Protein AF-A0A4R4LSY8-F1 (afdb_monomer)

pLDDT: mean 91.25, std 11.0, range [40.22, 98.44]

Radius of gyration: 16.67 Å; Cα contacts (8 Å, |Δi|>4): 198; chains: 1; bounding box: 48×33×44 Å

Mean predicted aligned error: 4.94 Å

Foldseek 3Di:
DVVCLVLLCLVPDADPVLQQLLQCQACPDHHDDDDPQFFNLLSVLNNVPRNDDPRSNSLLVSLLVVLVVLLCLLLVLCVLVDPPVVSVVVSVVQCNDNVNSNVSRTSALVRLLVSLLSNLVSLVNSDDDCSVVVNVVSLVSSCNGHVVSSCVSCVVVVVD

Structure (mmCIF, N/CA/C/O backbone):
data_AF-A0A4R4LSY8-F1
#
_entry.id   AF-A0A4R4LSY8-F1
#
loop_
_atom_site.group_PDB
_atom_site.id
_atom_site.type_symbol
_atom_site.label_atom_id
_atom_site.label_alt_id
_atom_site.label_comp_id
_atom_site.label_asym_id
_atom_site.label_entity_id
_atom_site.label_seq_id
_atom_site.pdbx_PDB_ins_code
_atom_site.Cartn_x
_atom_site.Cartn_y
_atom_site.Cartn_z
_atom_site.occupancy
_atom_site.B_iso_or_equiv
_atom_site.auth_seq_id
_atom_site.auth_comp_id
_atom_site.auth_asym_id
_atom_site.auth_atom_id
_atom_site.pdbx_PDB_model_num
ATOM 1 N N . MET A 1 1 ? 27.268 -1.991 0.628 1.00 47.66 1 MET A N 1
ATOM 2 C CA . MET A 1 1 ? 26.044 -2.091 1.458 1.00 47.66 1 MET A CA 1
ATOM 3 C C . MET A 1 1 ? 25.562 -0.742 2.009 1.00 47.66 1 MET A C 1
ATOM 5 O O . MET A 1 1 ? 24.369 -0.503 1.941 1.00 47.66 1 MET A O 1
ATOM 9 N N . GLY A 1 2 ? 26.426 0.178 2.469 1.00 40.22 2 GLY A N 1
ATOM 10 C CA . GLY A 1 2 ? 25.979 1.456 3.073 1.00 40.22 2 GLY A CA 1
ATOM 11 C C . GLY A 1 2 ? 25.211 2.436 2.161 1.00 40.22 2 GLY A C 1
ATOM 12 O O . GLY A 1 2 ? 24.278 3.082 2.619 1.00 40.22 2 GLY A O 1
ATOM 13 N N . LEU A 1 3 ? 25.523 2.506 0.859 1.00 41.72 3 LEU A N 1
ATOM 14 C CA . LEU A 1 3 ? 24.835 3.402 -0.097 1.00 41.72 3 LEU A CA 1
ATOM 15 C C . LEU A 1 3 ? 23.421 2.934 -0.500 1.00 41.72 3 LEU A C 1
ATOM 17 O O . LEU A 1 3 ? 22.588 3.747 -0.898 1.00 41.72 3 LEU A O 1
ATOM 21 N N . GLN A 1 4 ? 23.125 1.638 -0.359 1.00 49.69 4 GLN A N 1
ATOM 22 C CA . GLN A 1 4 ? 21.789 1.089 -0.630 1.00 49.69 4 GLN A CA 1
ATOM 23 C C . GLN A 1 4 ? 20.779 1.480 0.453 1.00 49.69 4 GLN A C 1
ATOM 25 O O . GLN A 1 4 ? 19.602 1.640 0.149 1.00 49.69 4 GLN A O 1
ATOM 30 N N . ALA A 1 5 ? 21.238 1.688 1.691 1.00 50.88 5 ALA A N 1
ATOM 31 C CA . ALA A 1 5 ? 20.387 2.132 2.792 1.00 50.88 5 ALA A CA 1
ATOM 32 C C . ALA A 1 5 ? 19.902 3.581 2.607 1.00 50.88 5 ALA A C 1
ATOM 34 O O . ALA A 1 5 ? 18.804 3.914 3.033 1.00 50.88 5 ALA A O 1
ATOM 35 N N . VAL A 1 6 ? 20.700 4.424 1.940 1.00 52.00 6 VAL A N 1
ATOM 36 C CA . VAL A 1 6 ? 20.374 5.842 1.705 1.00 52.00 6 VAL A CA 1
ATOM 37 C C . VAL A 1 6 ? 19.509 6.027 0.456 1.00 52.00 6 VAL A C 1
ATOM 39 O O . VAL A 1 6 ? 18.631 6.879 0.433 1.00 52.00 6 VAL A O 1
ATOM 42 N N . THR A 1 7 ? 19.734 5.216 -0.582 1.00 54.28 7 THR A N 1
ATOM 43 C CA . THR A 1 7 ? 18.994 5.302 -1.854 1.00 54.28 7 THR A CA 1
ATOM 44 C C . THR A 1 7 ? 17.802 4.354 -1.934 1.00 54.28 7 THR A C 1
ATOM 46 O O . THR A 1 7 ? 17.145 4.321 -2.964 1.00 54.28 7 THR A O 1
ATOM 49 N N . GLY A 1 8 ? 17.545 3.525 -0.917 1.00 57.78 8 GLY A N 1
ATOM 50 C CA . GLY A 1 8 ? 16.457 2.538 -0.933 1.00 57.78 8 GLY A CA 1
ATOM 51 C C . GLY A 1 8 ? 16.577 1.464 -2.024 1.00 57.78 8 GLY A C 1
ATOM 52 O O . GLY A 1 8 ? 15.612 0.762 -2.302 1.00 57.78 8 GLY A O 1
ATOM 53 N N . GLY A 1 9 ? 17.738 1.327 -2.674 1.00 66.44 9 GLY A N 1
ATOM 54 C CA . GLY A 1 9 ? 17.923 0.368 -3.764 1.00 66.44 9 GLY A CA 1
ATOM 55 C C . GLY A 1 9 ? 17.214 0.738 -5.074 1.00 66.44 9 GLY A C 1
ATOM 56 O O . GLY A 1 9 ? 16.961 -0.154 -5.877 1.00 66.44 9 GLY A O 1
ATOM 57 N N . LEU A 1 10 ? 16.931 2.023 -5.328 1.00 76.12 10 LEU A N 1
ATOM 58 C CA . LEU A 1 10 ? 16.274 2.490 -6.564 1.00 76.12 10 LEU A CA 1
ATOM 59 C C . LEU A 1 10 ? 16.999 2.068 -7.862 1.00 76.12 10 LEU A C 1
ATOM 61 O O . LEU A 1 10 ? 16.357 1.905 -8.890 1.00 76.12 10 LEU A O 1
ATOM 65 N N . GLY A 1 11 ? 18.320 1.867 -7.815 1.00 74.75 11 GLY A N 1
ATOM 66 C CA . GLY A 1 11 ? 19.118 1.380 -8.951 1.00 74.75 11 GLY A CA 1
ATOM 67 C C . GLY A 1 11 ? 19.333 -0.139 -8.981 1.00 74.75 11 GLY A C 1
ATOM 68 O O . GLY A 1 11 ? 20.101 -0.629 -9.804 1.00 74.75 11 GLY A O 1
ATOM 69 N N . VAL A 1 12 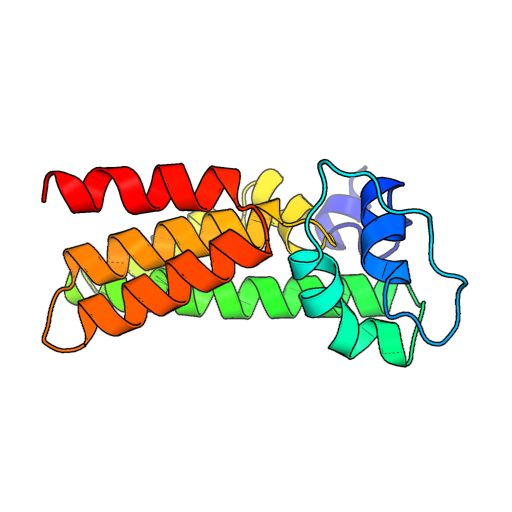? 18.726 -0.891 -8.056 1.00 83.44 12 VAL A N 1
ATOM 70 C CA . VAL A 1 12 ? 18.820 -2.356 -8.041 1.00 83.44 12 VAL A CA 1
ATOM 71 C C . VAL A 1 12 ? 17.864 -2.915 -9.098 1.00 83.44 12 VAL A C 1
ATOM 73 O O . VAL A 1 12 ? 16.681 -2.553 -9.066 1.00 83.44 12 VAL A O 1
ATOM 76 N N . PRO A 1 13 ? 18.342 -3.801 -9.997 1.00 88.31 13 PRO A N 1
ATOM 77 C CA . PRO A 1 13 ? 17.503 -4.443 -11.003 1.00 88.31 13 PRO A CA 1
ATOM 78 C C . PRO A 1 13 ? 16.250 -5.097 -10.411 1.00 88.31 13 PRO A C 1
ATOM 80 O O . PRO A 1 13 ? 16.184 -5.400 -9.218 1.00 88.31 13 PRO A O 1
ATOM 83 N N . LEU A 1 14 ? 15.243 -5.298 -11.257 1.00 90.12 14 LEU A N 1
ATOM 84 C CA . LEU A 1 14 ? 14.059 -6.066 -10.885 1.00 90.12 14 LEU A CA 1
ATOM 85 C C . LEU A 1 14 ? 14.451 -7.530 -10.655 1.00 90.12 14 LEU A C 1
ATOM 87 O O . LEU A 1 14 ? 15.097 -8.135 -11.514 1.00 90.12 14 LEU A O 1
ATOM 91 N N . ASP A 1 15 ? 14.040 -8.097 -9.521 1.00 91.38 15 ASP A N 1
ATOM 92 C CA . ASP A 1 15 ? 14.140 -9.541 -9.311 1.00 91.38 15 ASP A CA 1
ATOM 93 C C . ASP A 1 15 ? 13.180 -10.277 -10.270 1.00 91.38 15 ASP A C 1
ATOM 95 O O . ASP A 1 15 ? 12.288 -9.674 -10.874 1.00 91.38 15 ASP A O 1
ATOM 99 N N . LEU A 1 16 ? 13.332 -11.600 -10.412 1.00 90.69 16 LEU A N 1
ATOM 100 C CA . LEU A 1 16 ? 12.542 -12.398 -11.364 1.00 90.69 16 LEU A CA 1
ATOM 101 C C . LEU A 1 16 ? 11.027 -12.187 -11.199 1.00 90.69 16 LEU A C 1
ATOM 103 O O . LEU A 1 16 ? 10.320 -11.977 -12.182 1.00 90.69 16 LEU A O 1
ATOM 107 N N . ASP A 1 17 ? 10.533 -12.221 -9.961 1.00 92.06 17 ASP A N 1
ATOM 108 C CA . ASP A 1 17 ? 9.108 -12.036 -9.672 1.00 92.06 17 ASP A CA 1
ATOM 109 C C . ASP A 1 17 ? 8.620 -10.639 -10.058 1.00 92.06 17 ASP A C 1
ATOM 111 O O . ASP A 1 17 ? 7.528 -10.481 -10.604 1.00 92.06 17 ASP A O 1
ATOM 115 N N . GLU A 1 18 ? 9.453 -9.630 -9.830 1.00 94.69 18 GLU A N 1
ATOM 116 C CA . GLU A 1 18 ? 9.139 -8.244 -10.154 1.00 94.69 18 GLU A CA 1
ATOM 117 C C . GLU A 1 18 ? 9.083 -8.032 -11.665 1.00 94.69 18 GLU A C 1
ATOM 119 O O . GLU A 1 18 ? 8.165 -7.386 -12.166 1.00 94.69 18 GLU A O 1
ATOM 124 N N . ALA A 1 19 ? 10.023 -8.625 -12.406 1.00 94.31 19 ALA A N 1
ATOM 125 C CA . ALA A 1 19 ? 10.033 -8.592 -13.863 1.00 94.31 19 ALA A CA 1
ATOM 126 C C . ALA A 1 19 ? 8.794 -9.285 -14.457 1.00 94.31 19 ALA A C 1
ATOM 128 O O . ALA A 1 19 ? 8.223 -8.806 -15.443 1.00 94.31 19 ALA A O 1
ATOM 129 N N . VAL A 1 20 ? 8.320 -10.375 -13.835 1.00 94.88 20 VAL A N 1
ATOM 130 C CA . VAL A 1 20 ? 7.060 -11.021 -14.228 1.00 94.88 20 VAL A CA 1
ATOM 131 C C . VAL A 1 20 ? 5.904 -10.036 -14.098 1.00 94.88 20 VAL A C 1
ATOM 133 O O . VAL A 1 20 ? 5.180 -9.860 -15.073 1.00 94.88 20 VAL A O 1
ATOM 136 N N . TYR A 1 21 ? 5.738 -9.362 -12.958 1.00 94.81 21 TYR A N 1
ATOM 137 C CA . TYR A 1 21 ? 4.637 -8.410 -12.771 1.00 94.81 21 TYR A CA 1
ATOM 138 C C . TYR A 1 21 ? 4.766 -7.161 -13.651 1.00 94.81 21 TYR A C 1
ATOM 140 O O . TYR A 1 21 ? 3.804 -6.794 -14.327 1.00 94.81 21 TYR A O 1
ATOM 148 N N . ALA A 1 22 ? 5.953 -6.552 -13.708 1.00 95.50 22 ALA A N 1
ATOM 149 C CA . ALA A 1 22 ? 6.208 -5.328 -14.465 1.00 95.50 22 ALA A CA 1
ATOM 150 C C . ALA A 1 22 ? 6.032 -5.510 -15.984 1.00 95.50 22 ALA A C 1
ATOM 152 O O . ALA A 1 22 ? 5.610 -4.589 -16.676 1.00 95.50 22 ALA A O 1
ATOM 153 N N . SER A 1 23 ? 6.300 -6.707 -16.514 1.00 95.25 23 SER A N 1
ATOM 154 C CA . SER A 1 23 ? 6.145 -6.987 -17.949 1.00 95.25 23 SER A CA 1
ATOM 155 C C . SER A 1 23 ? 4.704 -7.274 -18.384 1.00 95.25 23 SER A C 1
ATOM 157 O O . SER A 1 23 ? 4.438 -7.324 -19.583 1.00 95.25 23 SER A O 1
ATOM 159 N N . GLN A 1 24 ? 3.744 -7.462 -17.464 1.00 94.31 24 GLN A N 1
ATOM 160 C CA . GLN A 1 24 ? 2.384 -7.867 -17.855 1.00 94.31 24 GLN A CA 1
ATOM 161 C C . GLN A 1 24 ? 1.672 -6.824 -18.718 1.00 94.31 24 GLN A C 1
ATOM 163 O O . GLN A 1 24 ? 0.923 -7.203 -19.621 1.00 94.31 24 GLN A O 1
ATOM 168 N N . PHE A 1 25 ? 1.914 -5.542 -18.462 1.00 94.75 25 PHE A N 1
ATOM 169 C CA . PHE A 1 25 ? 1.325 -4.423 -19.199 1.00 94.75 25 PHE A CA 1
ATOM 170 C C . PHE A 1 25 ? 2.395 -3.490 -19.769 1.00 94.75 25 PHE A C 1
ATOM 172 O O . PHE A 1 25 ? 2.102 -2.333 -20.050 1.00 94.75 25 PHE A O 1
ATOM 179 N N . SER A 1 26 ? 3.633 -3.974 -19.917 1.00 92.75 26 SER A N 1
ATOM 180 C CA . SER A 1 26 ? 4.706 -3.130 -20.429 1.00 92.75 26 SER A CA 1
ATOM 181 C C . SER A 1 26 ? 4.500 -2.778 -21.901 1.00 92.75 26 SER A C 1
ATOM 183 O O . SER A 1 26 ? 4.100 -3.632 -22.695 1.00 92.75 26 SER A O 1
ATOM 185 N N . GLY A 1 27 ? 4.794 -1.524 -22.254 1.00 90.00 27 GLY A N 1
ATOM 186 C CA . GLY A 1 27 ? 4.849 -1.065 -23.643 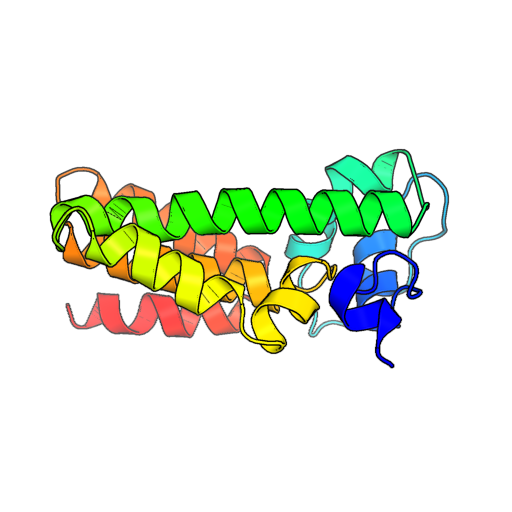1.00 90.00 27 GLY A CA 1
ATOM 187 C C . GLY A 1 27 ? 6.178 -1.367 -24.348 1.00 90.00 27 GLY A C 1
ATOM 188 O O . GLY A 1 27 ? 6.193 -1.479 -25.572 1.00 90.00 27 GLY A O 1
ATOM 189 N N . ASP A 1 28 ? 7.270 -1.543 -23.593 1.00 89.75 28 ASP A N 1
ATOM 190 C CA . ASP A 1 28 ? 8.630 -1.620 -24.154 1.00 89.75 28 ASP A CA 1
ATOM 191 C C . ASP A 1 28 ? 9.244 -3.024 -24.099 1.00 89.75 28 ASP A C 1
ATOM 193 O O . ASP A 1 28 ? 10.182 -3.312 -24.846 1.00 89.75 28 ASP A O 1
ATOM 197 N N . VAL A 1 29 ? 8.756 -3.903 -23.213 1.00 90.06 29 VAL A N 1
ATOM 198 C CA . VAL A 1 29 ? 9.306 -5.258 -23.047 1.00 90.06 29 VAL A CA 1
ATOM 199 C C . VAL A 1 29 ? 8.267 -6.356 -23.286 1.00 90.06 29 VAL A C 1
ATOM 201 O O . VAL A 1 29 ? 7.097 -6.193 -22.934 1.00 90.06 29 VAL A O 1
ATOM 204 N N . PRO A 1 30 ? 8.670 -7.516 -23.849 1.00 91.69 30 PRO A N 1
ATOM 205 C CA . PRO A 1 30 ? 7.774 -8.654 -24.009 1.00 91.69 30 PRO A CA 1
ATOM 206 C C . PRO A 1 30 ? 7.214 -9.143 -22.670 1.00 91.69 30 PRO A C 1
ATOM 208 O O . PRO A 1 30 ? 7.922 -9.203 -21.662 1.00 91.69 30 PRO A O 1
ATOM 211 N N . ARG A 1 31 ? 5.948 -9.571 -22.677 1.00 92.31 31 ARG A N 1
ATOM 212 C CA . ARG A 1 31 ? 5.296 -10.156 -21.501 1.00 92.31 31 ARG A CA 1
ATOM 213 C C . ARG A 1 31 ? 5.998 -11.450 -21.080 1.00 92.31 31 ARG A C 1
ATOM 215 O O . ARG A 1 31 ? 6.088 -12.399 -21.858 1.00 92.31 31 ARG A O 1
ATOM 222 N N . THR A 1 32 ? 6.406 -11.521 -19.815 1.00 92.56 32 THR A N 1
ATOM 223 C CA . THR A 1 32 ? 6.970 -12.746 -19.233 1.00 92.56 32 THR A CA 1
ATOM 224 C C . THR A 1 32 ? 5.848 -13.734 -18.875 1.00 92.56 32 THR A C 1
ATOM 226 O O . THR A 1 32 ? 4.804 -13.299 -18.369 1.00 92.56 32 THR A O 1
ATOM 229 N N . PRO A 1 33 ? 6.027 -15.054 -19.102 1.00 88.00 33 PRO A N 1
ATOM 230 C CA . PRO A 1 33 ? 5.031 -16.059 -18.747 1.00 88.00 33 PRO A CA 1
ATOM 231 C C . PRO A 1 33 ? 4.611 -15.990 -17.279 1.00 88.00 33 PRO A C 1
ATOM 233 O O . PRO A 1 33 ? 5.432 -15.879 -16.368 1.00 88.00 33 PRO A O 1
ATOM 236 N N . PHE A 1 34 ? 3.305 -16.091 -17.063 1.00 86.75 34 PHE A N 1
ATOM 237 C CA . PHE A 1 34 ? 2.681 -15.939 -15.760 1.00 86.75 34 PHE A CA 1
ATOM 238 C C . PHE A 1 34 ? 2.307 -17.311 -15.190 1.00 86.75 34 PHE A C 1
ATOM 240 O O . PHE A 1 34 ? 1.613 -18.091 -15.840 1.00 86.75 34 PHE A O 1
ATOM 247 N N . ALA A 1 35 ? 2.777 -17.628 -13.983 1.00 85.75 35 ALA A N 1
ATOM 248 C CA . ALA A 1 35 ? 2.451 -18.897 -13.333 1.00 85.75 35 ALA A CA 1
ATOM 249 C C . ALA A 1 35 ? 1.098 -18.825 -12.612 1.00 85.75 35 ALA A C 1
ATOM 251 O O . ALA A 1 35 ? 0.759 -17.793 -12.039 1.00 85.75 35 ALA A O 1
ATOM 252 N N . ALA A 1 36 ? 0.377 -19.950 -12.558 1.00 83.00 36 ALA A N 1
ATOM 253 C CA . ALA A 1 36 ? -0.979 -20.036 -12.002 1.00 83.00 36 ALA A CA 1
ATOM 254 C C . ALA A 1 36 ? -1.116 -19.604 -10.527 1.00 83.00 36 ALA A C 1
ATOM 256 O O . ALA A 1 36 ? -2.215 -19.289 -10.088 1.00 83.00 36 ALA A O 1
ATOM 257 N N . HIS A 1 37 ? -0.022 -19.591 -9.759 1.00 81.19 37 HIS A N 1
ATOM 258 C CA . HIS A 1 37 ? -0.030 -19.163 -8.356 1.00 81.19 37 HIS A CA 1
ATOM 259 C C . HIS A 1 37 ? 0.034 -17.637 -8.170 1.00 81.19 37 HIS A C 1
ATOM 261 O O . HIS A 1 37 ? -0.129 -17.161 -7.050 1.00 81.19 37 HIS A O 1
ATOM 267 N N . ARG A 1 38 ? 0.323 -16.865 -9.226 1.00 86.75 38 ARG A N 1
ATOM 268 C CA . ARG A 1 38 ? 0.380 -15.398 -9.167 1.00 86.75 38 ARG A CA 1
ATOM 269 C C . ARG A 1 38 ? -0.993 -14.808 -9.504 1.00 86.75 38 ARG A C 1
ATOM 271 O O . ARG A 1 38 ? -1.791 -15.442 -10.189 1.00 86.75 38 ARG A O 1
ATOM 278 N N . SER A 1 39 ? -1.271 -13.582 -9.062 1.00 90.25 39 SER A N 1
ATOM 279 C CA . SER A 1 39 ? -2.462 -12.826 -9.476 1.00 90.25 39 SER A CA 1
ATOM 280 C C . SER A 1 39 ? -2.077 -11.535 -10.203 1.00 90.25 39 SER A C 1
ATOM 282 O O . SER A 1 39 ? -1.016 -10.957 -9.972 1.00 90.25 39 SER A O 1
ATOM 284 N N . LEU A 1 40 ? -2.921 -11.087 -11.134 1.00 90.81 40 LEU A N 1
ATOM 285 C CA . LEU A 1 40 ? -2.600 -9.948 -12.002 1.00 90.81 40 LEU A CA 1
ATOM 286 C C . LEU A 1 40 ? -2.674 -8.586 -11.300 1.00 90.81 40 LEU A C 1
ATOM 288 O O . LEU A 1 40 ? -2.285 -7.591 -11.908 1.00 90.81 40 LEU A O 1
ATOM 292 N N . GLY A 1 41 ? -3.156 -8.516 -10.054 1.00 93.06 41 GLY A N 1
ATOM 293 C CA . GLY A 1 41 ? -3.346 -7.251 -9.342 1.00 93.06 41 GLY A CA 1
ATOM 294 C C . GLY A 1 41 ? -2.074 -6.415 -9.255 1.00 93.06 41 GLY A C 1
ATOM 295 O O . GLY A 1 41 ? -2.127 -5.211 -9.475 1.00 93.06 41 GLY A O 1
ATOM 296 N N . GLU A 1 42 ? -0.925 -7.048 -9.018 1.00 93.69 42 GLU A N 1
ATOM 297 C CA . GLU A 1 42 ? 0.347 -6.327 -8.930 1.00 93.69 42 GLU A CA 1
ATOM 298 C C . GLU A 1 42 ? 0.786 -5.782 -10.297 1.00 93.69 42 GLU A C 1
ATOM 300 O O . GLU A 1 42 ? 1.249 -4.650 -10.408 1.00 93.69 42 GLU A O 1
ATOM 305 N N . GLY A 1 43 ? 0.545 -6.543 -11.369 1.00 94.12 43 GLY A N 1
ATOM 306 C CA . GLY A 1 43 ? 0.740 -6.054 -12.734 1.00 94.12 43 GLY A CA 1
ATOM 307 C C . GLY A 1 43 ? -0.173 -4.866 -13.055 1.00 94.12 43 GLY A C 1
ATOM 308 O O . GLY A 1 43 ? 0.268 -3.911 -13.685 1.00 94.12 43 GLY A O 1
ATOM 309 N N . LEU A 1 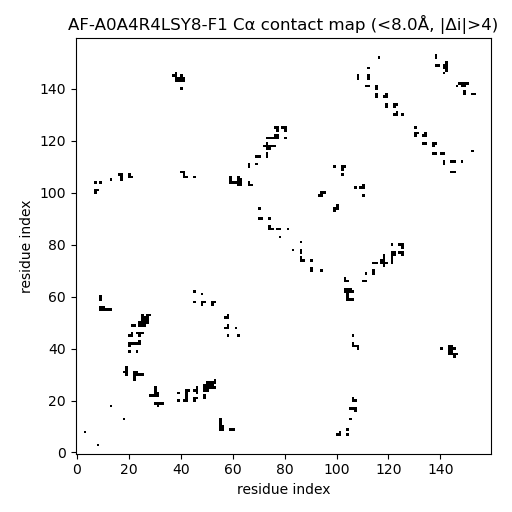44 ? -1.427 -4.880 -12.583 1.00 95.25 44 LEU A N 1
ATOM 310 C CA . LEU A 1 44 ? -2.356 -3.754 -12.736 1.00 95.25 44 LEU A CA 1
ATOM 311 C C . LEU A 1 44 ? -1.906 -2.518 -11.945 1.00 95.25 44 LEU A C 1
ATOM 313 O O . LEU A 1 44 ? -2.051 -1.408 -12.448 1.00 95.25 44 LEU A O 1
ATOM 317 N N . LEU A 1 45 ? -1.336 -2.695 -10.748 1.00 96.12 45 LEU A N 1
ATOM 318 C CA . LEU A 1 45 ? -0.716 -1.600 -9.995 1.00 96.12 45 LEU A CA 1
ATOM 319 C C . LEU A 1 45 ? 0.526 -1.051 -10.698 1.00 96.12 45 LEU A C 1
ATOM 321 O O . LEU A 1 45 ? 0.752 0.151 -10.661 1.00 96.12 45 LEU A O 1
ATOM 325 N N . ALA A 1 46 ? 1.312 -1.898 -11.361 1.00 96.38 46 ALA A N 1
ATOM 326 C CA . ALA A 1 46 ? 2.482 -1.469 -12.121 1.00 96.38 46 ALA A CA 1
ATOM 327 C C . ALA A 1 46 ? 2.125 -0.831 -13.476 1.00 96.38 46 ALA A C 1
ATOM 329 O O . ALA A 1 46 ? 2.927 -0.077 -14.032 1.00 96.38 46 ALA A O 1
ATOM 330 N N . ALA A 1 47 ? 0.945 -1.118 -14.036 1.00 96.19 47 ALA A N 1
ATOM 331 C CA . ALA A 1 47 ? 0.540 -0.675 -15.372 1.00 96.19 47 ALA A CA 1
ATOM 332 C C . ALA A 1 47 ? 0.675 0.846 -15.600 1.00 96.19 47 ALA A C 1
ATOM 334 O O . ALA A 1 47 ? 1.234 1.227 -16.628 1.00 96.19 47 ALA A O 1
ATOM 335 N N . PRO A 1 48 ? 0.274 1.739 -14.668 1.00 96.81 48 PRO A N 1
ATOM 336 C CA . PRO A 1 48 ? 0.370 3.182 -14.872 1.00 96.81 48 PRO A CA 1
ATOM 337 C C . PRO A 1 48 ? 1.778 3.708 -15.141 1.00 96.81 48 PRO A C 1
ATOM 339 O O . PRO A 1 48 ? 1.881 4.787 -15.710 1.00 96.81 48 PRO A O 1
ATOM 342 N N . VAL A 1 49 ? 2.837 2.997 -14.734 1.00 96.62 49 VAL A N 1
ATOM 343 C CA . VAL A 1 49 ? 4.231 3.349 -15.055 1.00 96.62 49 VAL A CA 1
ATOM 344 C C . VAL A 1 49 ? 4.788 2.465 -16.174 1.00 96.62 49 VAL A C 1
ATOM 346 O O . VAL A 1 49 ? 5.407 2.961 -17.106 1.00 96.62 49 VAL A O 1
ATOM 349 N N . THR A 1 50 ? 4.500 1.164 -16.153 1.00 96.44 50 THR A N 1
ATOM 350 C CA . THR A 1 50 ? 5.092 0.203 -17.101 1.00 96.44 50 THR A CA 1
ATOM 351 C C . THR A 1 50 ? 4.552 0.315 -18.527 1.00 96.44 50 THR A C 1
ATOM 353 O O . THR A 1 50 ? 5.250 -0.058 -19.468 1.00 96.44 50 THR A O 1
ATOM 356 N N . LEU A 1 51 ? 3.359 0.891 -18.719 1.00 96.19 51 LEU A N 1
ATOM 357 C CA . LEU A 1 51 ? 2.776 1.129 -20.046 1.00 96.19 51 LEU A CA 1
ATOM 358 C C . LEU A 1 51 ? 3.641 2.021 -20.953 1.00 96.19 51 LEU A C 1
ATOM 360 O O . LEU A 1 51 ? 3.478 1.967 -22.168 1.00 96.19 51 LEU A O 1
ATOM 364 N N . TRP A 1 52 ? 4.516 2.854 -20.384 1.00 95.25 52 TRP A N 1
ATOM 365 C CA . TRP A 1 52 ? 5.298 3.848 -21.131 1.00 95.25 52 TRP A CA 1
ATOM 366 C C . TRP A 1 52 ? 6.777 3.917 -20.735 1.00 95.25 52 TRP A C 1
ATOM 368 O O . TRP A 1 52 ? 7.509 4.743 -21.278 1.00 95.25 52 TRP A O 1
ATOM 378 N N . THR A 1 53 ? 7.224 3.107 -19.774 1.00 94.81 53 THR A N 1
ATOM 379 C CA . THR A 1 53 ? 8.644 3.007 -19.441 1.00 94.81 53 THR A CA 1
ATOM 380 C C . THR A 1 53 ? 8.997 1.644 -18.861 1.00 94.81 53 THR A C 1
ATOM 382 O O . THR A 1 53 ? 8.230 1.040 -18.111 1.00 94.81 53 THR A O 1
ATOM 385 N N . SER A 1 54 ? 10.211 1.186 -19.155 1.00 92.75 54 SER A N 1
ATOM 386 C CA . SER A 1 54 ? 10.860 0.054 -18.482 1.00 92.75 54 SER A CA 1
ATOM 387 C C . SER A 1 54 ? 12.070 0.479 -17.645 1.00 92.75 54 SER A C 1
ATOM 389 O O . SER A 1 54 ? 12.860 -0.363 -17.218 1.00 92.75 54 SER A O 1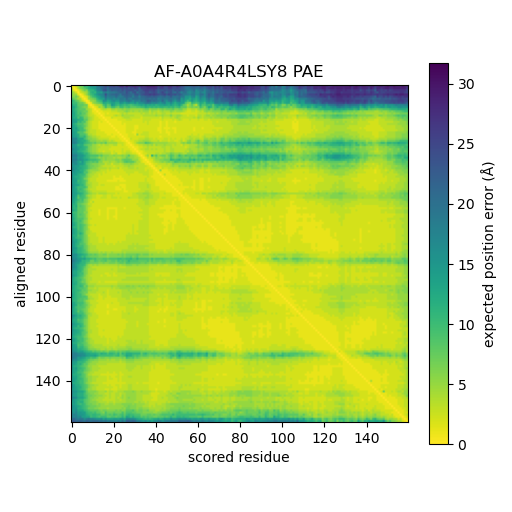
ATOM 391 N N . ASP A 1 55 ? 12.229 1.785 -17.399 1.00 94.31 55 ASP A N 1
ATOM 392 C CA . ASP A 1 55 ? 13.277 2.303 -16.525 1.00 94.31 55 ASP A CA 1
ATOM 393 C C . ASP A 1 55 ? 13.029 1.856 -15.078 1.00 94.31 55 ASP A C 1
ATOM 395 O O . ASP A 1 55 ? 12.037 2.221 -14.438 1.00 94.31 55 ASP A O 1
ATOM 399 N N . VAL A 1 56 ? 13.960 1.058 -14.556 1.00 94.25 56 VAL A N 1
ATOM 400 C CA . VAL A 1 56 ? 13.863 0.485 -13.210 1.00 94.25 56 VAL A CA 1
ATOM 401 C C . VAL A 1 56 ? 13.779 1.580 -12.152 1.00 94.25 56 VAL A C 1
ATOM 403 O O . VAL A 1 56 ? 12.979 1.465 -11.230 1.00 94.25 56 VAL A O 1
ATOM 406 N N . THR A 1 57 ? 14.537 2.666 -12.292 1.00 94.56 57 THR A N 1
ATOM 407 C CA . THR A 1 57 ? 14.537 3.760 -11.315 1.00 94.56 57 THR A CA 1
ATOM 408 C C . THR A 1 57 ? 13.165 4.426 -11.255 1.00 94.56 57 THR A C 1
ATOM 410 O O . THR A 1 57 ? 12.642 4.642 -10.162 1.00 94.56 57 THR A O 1
ATOM 413 N N . LEU A 1 58 ? 12.545 4.701 -12.409 1.00 94.94 58 LEU A N 1
ATOM 414 C CA . LEU A 1 58 ? 11.200 5.285 -12.468 1.00 94.94 58 LEU A CA 1
ATOM 415 C C . LEU A 1 58 ? 10.139 4.357 -11.870 1.00 94.94 58 LEU A C 1
ATOM 417 O O . LEU A 1 58 ? 9.297 4.819 -11.099 1.00 94.94 58 LEU A O 1
ATOM 421 N N . ILE A 1 59 ? 10.207 3.054 -12.156 1.00 95.75 59 ILE A N 1
ATOM 422 C CA . ILE A 1 59 ? 9.301 2.057 -11.565 1.00 95.75 59 ILE A CA 1
ATOM 423 C C . ILE A 1 59 ? 9.460 2.034 -10.039 1.00 95.75 59 ILE A C 1
ATOM 425 O O . ILE A 1 59 ? 8.474 2.087 -9.304 1.00 95.75 59 ILE A O 1
ATOM 429 N N . ARG A 1 60 ? 10.697 2.018 -9.539 1.00 95.00 60 ARG A N 1
ATOM 430 C CA . ARG A 1 60 ? 10.998 2.015 -8.101 1.00 95.00 60 ARG A CA 1
ATOM 431 C C . ARG A 1 60 ? 10.483 3.280 -7.408 1.00 95.00 60 ARG A C 1
ATOM 433 O O . ARG A 1 60 ? 9.872 3.185 -6.345 1.00 95.00 60 ARG A O 1
ATOM 440 N N . VAL A 1 61 ? 10.690 4.455 -8.012 1.00 95.62 61 VAL A N 1
ATOM 441 C CA . VAL A 1 61 ? 10.172 5.740 -7.506 1.00 95.62 61 VAL A CA 1
ATOM 442 C C . VAL A 1 61 ? 8.645 5.735 -7.476 1.00 95.62 61 VAL A C 1
ATOM 444 O O . VAL A 1 61 ? 8.061 6.132 -6.469 1.00 95.62 61 VAL A O 1
ATOM 447 N N . TYR A 1 62 ? 7.997 5.241 -8.534 1.00 96.81 62 TYR A N 1
ATOM 448 C CA . TYR A 1 62 ? 6.544 5.092 -8.581 1.00 96.81 62 TYR A CA 1
ATOM 449 C C . TYR A 1 62 ? 6.029 4.241 -7.413 1.00 96.81 62 TYR A C 1
ATOM 451 O O . TYR A 1 62 ? 5.142 4.685 -6.685 1.00 96.81 62 TYR A O 1
ATOM 459 N N . PHE A 1 63 ? 6.623 3.068 -7.177 1.00 96.50 63 PHE A N 1
ATOM 460 C CA . PHE A 1 63 ? 6.222 2.191 -6.075 1.00 96.50 63 PHE A CA 1
ATOM 461 C C . PHE A 1 63 ? 6.499 2.804 -4.700 1.00 96.50 63 PHE A C 1
ATOM 463 O O . PHE A 1 63 ? 5.646 2.716 -3.820 1.00 96.50 63 PHE A O 1
ATOM 470 N N . ALA A 1 64 ? 7.625 3.501 -4.523 1.00 96.12 64 ALA A N 1
ATOM 471 C CA . ALA A 1 64 ? 7.921 4.205 -3.277 1.00 96.12 64 ALA A CA 1
ATOM 472 C C . ALA A 1 64 ? 6.865 5.283 -2.964 1.00 96.12 64 ALA A C 1
ATOM 474 O O . ALA A 1 64 ? 6.386 5.376 -1.831 1.00 96.12 64 ALA A O 1
ATOM 475 N N . VAL A 1 65 ? 6.454 6.064 -3.971 1.00 97.31 65 VAL A N 1
ATOM 476 C CA . VAL A 1 65 ? 5.388 7.071 -3.833 1.00 97.31 65 VAL A CA 1
ATOM 477 C C . VAL A 1 65 ? 4.038 6.404 -3.577 1.00 97.31 65 VAL A C 1
ATOM 479 O O . VAL A 1 65 ? 3.319 6.818 -2.667 1.00 97.31 65 VAL A O 1
ATOM 482 N N . LEU A 1 66 ? 3.701 5.351 -4.327 1.00 97.69 66 LEU A N 1
ATOM 483 C CA . LEU A 1 66 ? 2.473 4.581 -4.135 1.00 97.69 66 LEU A CA 1
ATOM 484 C C . LEU A 1 66 ? 2.386 4.036 -2.703 1.00 97.69 66 LEU A C 1
ATOM 486 O O . LEU A 1 66 ? 1.371 4.222 -2.037 1.00 97.69 66 LEU A O 1
ATOM 490 N N . SER A 1 67 ? 3.463 3.439 -2.196 1.00 97.50 67 SER A N 1
ATOM 491 C CA . SER A 1 67 ? 3.542 2.923 -0.829 1.00 97.50 67 SER A CA 1
ATOM 492 C C . SER A 1 67 ? 3.410 4.025 0.219 1.00 97.50 67 SER A C 1
ATOM 494 O O . SER A 1 67 ? 2.730 3.821 1.221 1.00 97.50 67 SER A O 1
ATOM 496 N N . ALA A 1 68 ? 3.991 5.208 -0.005 1.00 97.69 68 ALA A N 1
ATOM 497 C CA . ALA A 1 68 ? 3.814 6.353 0.889 1.00 97.69 68 ALA A CA 1
ATOM 498 C C . ALA A 1 68 ? 2.352 6.838 0.925 1.00 97.69 68 ALA A C 1
ATOM 500 O O . ALA A 1 68 ? 1.816 7.113 2.000 1.00 97.69 68 ALA A O 1
ATOM 501 N N . VAL A 1 69 ? 1.675 6.887 -0.227 1.00 98.44 69 VAL A N 1
ATOM 502 C CA . VAL A 1 69 ? 0.243 7.218 -0.305 1.00 98.44 69 VAL A CA 1
ATOM 503 C C . VAL A 1 69 ? -0.593 6.164 0.419 1.00 98.44 69 VAL A C 1
ATOM 505 O O . VAL A 1 69 ? -1.426 6.507 1.259 1.00 98.44 69 VAL A O 1
ATOM 508 N N . LEU A 1 70 ? -0.350 4.880 0.146 1.00 98.19 70 LEU A N 1
ATOM 509 C CA . LEU A 1 70 ? -1.052 3.778 0.800 1.00 98.19 70 LEU A CA 1
ATOM 510 C C . LEU A 1 70 ? -0.809 3.763 2.314 1.00 98.19 70 LEU A C 1
ATOM 512 O O . LEU A 1 70 ? -1.733 3.457 3.059 1.00 98.19 70 LEU A O 1
ATOM 516 N N . LEU A 1 71 ? 0.383 4.144 2.781 1.00 98.44 71 LEU A N 1
ATOM 517 C CA . LEU A 1 71 ? 0.693 4.274 4.204 1.00 98.44 71 LEU A CA 1
ATOM 518 C C . LEU A 1 71 ? -0.194 5.333 4.861 1.00 98.44 71 LEU A C 1
ATOM 520 O O . LEU A 1 71 ? -0.835 5.061 5.874 1.00 98.44 71 LEU A O 1
ATOM 524 N N . VAL A 1 72 ? -0.284 6.523 4.263 1.00 98.31 72 VAL A N 1
ATOM 525 C CA . VAL A 1 72 ? -1.155 7.591 4.773 1.00 98.31 72 VAL A CA 1
ATOM 526 C C . VAL A 1 72 ? -2.611 7.126 4.806 1.00 98.31 72 VAL A C 1
ATOM 528 O O . VAL A 1 72 ? -3.282 7.297 5.823 1.00 98.31 72 VAL A O 1
ATOM 531 N N . LEU A 1 73 ? -3.093 6.495 3.732 1.00 98.31 73 LEU A N 1
ATOM 532 C CA . LEU A 1 73 ? -4.463 5.982 3.655 1.00 98.31 73 LEU A CA 1
ATOM 533 C C . LEU A 1 73 ? -4.736 4.878 4.688 1.00 98.31 73 LEU A C 1
ATOM 535 O O . LEU A 1 73 ? -5.802 4.874 5.304 1.00 98.31 73 LEU A O 1
ATOM 539 N N . ALA A 1 74 ? -3.778 3.977 4.914 1.00 98.38 74 ALA A N 1
ATOM 540 C CA . ALA A 1 74 ? -3.910 2.875 5.861 1.00 98.38 74 ALA A CA 1
ATOM 541 C C . ALA A 1 74 ? -3.971 3.346 7.315 1.00 98.38 74 ALA A C 1
ATOM 543 O O . ALA A 1 74 ? -4.718 2.786 8.118 1.00 98.38 74 ALA A O 1
ATOM 544 N N . PHE A 1 75 ? -3.227 4.403 7.647 1.00 98.44 75 PHE A N 1
ATOM 545 C CA . PHE A 1 75 ? -3.208 4.974 8.992 1.00 98.44 75 PHE A CA 1
ATOM 546 C C . PHE A 1 75 ? -4.302 6.028 9.226 1.00 98.44 75 PHE A C 1
ATOM 548 O O . PHE A 1 75 ? -4.657 6.300 10.371 1.00 98.44 75 PHE A O 1
ATOM 555 N N . TRP A 1 76 ? -4.918 6.568 8.172 1.00 97.81 76 TRP A N 1
ATOM 556 C CA . TRP A 1 76 ? -5.980 7.571 8.275 1.00 97.81 76 TRP A CA 1
ATOM 557 C C . TRP A 1 76 ? -7.163 7.212 9.199 1.00 97.81 76 TRP A C 1
ATOM 559 O O . TRP A 1 76 ? -7.537 8.046 10.030 1.00 97.81 76 TRP A O 1
ATOM 569 N N . PRO A 1 77 ? -7.793 6.020 9.111 1.00 97.38 77 PRO A N 1
ATOM 570 C CA . PRO A 1 77 ? -8.950 5.702 9.953 1.00 97.38 77 PRO A CA 1
ATOM 571 C C . PRO A 1 77 ? -8.614 5.668 11.453 1.00 97.38 77 PRO A C 1
ATOM 573 O O . PRO A 1 77 ? -9.488 5.931 12.280 1.00 97.38 77 PRO A O 1
ATOM 576 N N . TRP A 1 78 ? -7.349 5.437 11.810 1.00 98.06 78 TRP A N 1
ATOM 577 C CA . TRP A 1 78 ? -6.894 5.348 13.196 1.00 98.06 78 TRP A CA 1
ATOM 578 C C . TRP A 1 78 ? -6.970 6.675 13.953 1.00 98.06 78 TRP A C 1
ATOM 580 O O . TRP A 1 78 ? -7.070 6.653 15.176 1.00 98.06 78 TRP A O 1
ATOM 590 N N . PHE A 1 79 ? -7.046 7.822 13.266 1.00 97.25 79 PHE A N 1
ATOM 591 C CA . PHE A 1 79 ? -7.294 9.124 13.908 1.00 97.25 79 PHE A CA 1
ATOM 592 C C . PHE A 1 79 ? -8.645 9.216 14.631 1.00 97.25 79 PHE A C 1
ATOM 594 O O . PHE A 1 79 ? -8.861 10.147 15.404 1.00 97.25 79 PHE A O 1
ATOM 601 N N . LYS A 1 80 ? -9.574 8.288 14.371 1.00 96.25 80 LYS A N 1
ATOM 602 C CA . LYS A 1 80 ? -10.849 8.194 15.097 1.00 96.25 80 LYS A CA 1
ATOM 603 C C . LYS A 1 80 ? -10.774 7.325 16.353 1.00 96.25 80 LYS A C 1
ATOM 605 O O . LYS A 1 80 ? -11.722 7.329 17.129 1.00 96.25 80 LYS A O 1
ATOM 610 N N . VAL A 1 81 ? -9.693 6.564 16.516 1.00 95.88 81 VAL A N 1
ATOM 611 C CA . VAL A 1 81 ? -9.532 5.542 17.562 1.00 95.88 81 VAL A CA 1
ATOM 612 C C . VAL A 1 81 ? -8.412 5.918 18.531 1.00 95.88 81 VAL A C 1
ATOM 614 O O . VAL A 1 81 ? -8.534 5.696 19.730 1.00 95.88 81 VAL A O 1
ATOM 617 N N . LEU A 1 82 ? -7.328 6.494 18.013 1.00 95.44 82 LEU A N 1
ATOM 618 C CA . LEU A 1 82 ? -6.130 6.872 18.755 1.00 95.44 82 LEU A CA 1
ATOM 619 C C . LEU A 1 82 ? -6.008 8.395 18.853 1.00 95.44 82 LEU A C 1
ATOM 621 O O . LEU A 1 82 ? -6.654 9.142 18.113 1.00 95.44 82 LEU A O 1
ATOM 625 N N . ASP A 1 83 ? -5.147 8.869 19.751 1.00 94.50 83 ASP A N 1
ATOM 626 C CA . ASP A 1 83 ? -4.800 10.282 19.813 1.00 94.50 83 ASP A CA 1
ATOM 627 C C . ASP A 1 83 ? -4.022 10.738 18.564 1.00 94.50 83 ASP A C 1
ATOM 629 O O . ASP A 1 83 ? -3.454 9.955 17.794 1.00 94.50 83 ASP A O 1
ATOM 633 N N . ARG A 1 84 ? -3.993 12.059 18.361 1.00 94.12 84 ARG A N 1
ATOM 634 C CA . ARG A 1 84 ? -3.421 12.671 17.156 1.00 94.12 84 ARG A CA 1
ATOM 635 C C . ARG A 1 84 ? -1.914 12.456 17.007 1.00 94.12 84 ARG A C 1
ATOM 637 O O . ARG A 1 84 ? -1.428 12.579 15.886 1.00 94.12 84 ARG A O 1
ATOM 644 N N . ALA A 1 85 ? -1.185 12.178 18.088 1.00 95.75 85 ALA A N 1
ATOM 645 C CA . ALA A 1 85 ? 0.260 11.986 18.043 1.00 95.75 85 ALA A CA 1
ATOM 646 C C . ALA A 1 85 ? 0.628 10.519 17.775 1.00 95.75 85 ALA A C 1
ATOM 648 O O . ALA A 1 85 ? 1.559 10.256 17.014 1.00 95.75 85 ALA A O 1
ATOM 649 N N . SER A 1 86 ? -0.123 9.559 18.321 1.00 97.25 86 SER A N 1
ATOM 650 C CA . SER A 1 86 ? 0.168 8.133 18.140 1.00 97.25 86 SER A CA 1
ATOM 651 C C . SER A 1 86 ? 0.042 7.648 16.698 1.00 97.25 86 SER A C 1
ATOM 653 O O . SER A 1 86 ? 0.837 6.809 16.280 1.00 97.25 86 SER A O 1
ATOM 655 N N . VAL A 1 87 ? -0.897 8.181 15.910 1.00 97.88 87 VAL A N 1
ATOM 656 C CA . VAL A 1 87 ? -1.087 7.761 14.507 1.00 97.88 87 VAL A CA 1
ATOM 657 C C . VAL A 1 87 ? 0.150 8.023 13.632 1.00 97.88 87 VAL A C 1
ATOM 659 O O . VAL A 1 87 ? 0.661 7.064 13.047 1.00 97.88 87 VAL A O 1
ATOM 662 N N . PRO A 1 88 ? 0.687 9.258 13.529 1.00 97.62 88 PRO A N 1
ATOM 663 C CA . PRO A 1 88 ? 1.885 9.505 12.727 1.00 97.62 88 PRO A CA 1
ATOM 664 C C . PRO A 1 88 ? 3.129 8.803 13.286 1.00 97.62 88 PRO A C 1
ATOM 666 O O . PRO A 1 88 ? 3.969 8.370 12.502 1.00 97.62 88 PRO A O 1
ATOM 669 N N . VAL A 1 89 ? 3.241 8.632 14.610 1.00 98.19 89 VAL A N 1
ATOM 670 C CA . VAL A 1 89 ? 4.346 7.868 15.216 1.00 98.19 89 VAL A CA 1
ATOM 671 C C . VAL A 1 89 ? 4.283 6.399 14.799 1.00 98.19 89 VAL A C 1
ATOM 673 O O . VAL A 1 89 ? 5.292 5.849 14.366 1.00 98.19 89 VAL A O 1
ATOM 676 N N . ALA A 1 90 ? 3.110 5.767 14.855 1.00 97.62 90 ALA A N 1
ATOM 677 C CA . ALA A 1 90 ? 2.935 4.383 14.423 1.00 97.62 90 ALA A CA 1
ATOM 678 C C . ALA A 1 90 ? 3.200 4.210 12.917 1.00 97.62 90 ALA A C 1
ATOM 680 O O . ALA A 1 90 ? 3.876 3.261 12.524 1.00 97.62 90 ALA A O 1
ATOM 681 N N . ALA A 1 91 ? 2.745 5.151 12.083 1.00 97.69 91 ALA A N 1
ATOM 682 C CA . ALA A 1 91 ? 3.032 5.145 10.649 1.00 97.69 91 ALA A CA 1
ATOM 683 C C . ALA A 1 91 ? 4.538 5.285 10.362 1.00 97.69 91 ALA A C 1
ATOM 685 O O . ALA A 1 91 ? 5.081 4.562 9.527 1.00 97.69 91 ALA A O 1
ATOM 686 N N . ALA A 1 92 ? 5.235 6.167 11.087 1.00 97.19 92 ALA A N 1
ATOM 687 C CA . ALA A 1 92 ? 6.683 6.327 10.972 1.00 97.19 92 ALA A CA 1
ATOM 688 C C . ALA A 1 92 ? 7.427 5.057 11.415 1.00 97.19 92 ALA A C 1
ATOM 690 O O . ALA A 1 92 ? 8.314 4.582 10.708 1.00 97.19 92 ALA A O 1
ATOM 691 N N . LEU A 1 93 ? 7.024 4.457 12.538 1.00 97.62 93 LEU A N 1
ATOM 692 C CA . LEU A 1 93 ? 7.578 3.186 13.010 1.00 97.62 93 LEU A CA 1
ATOM 693 C C . LEU A 1 93 ? 7.311 2.032 12.038 1.00 97.62 93 LEU A C 1
ATOM 695 O O . LEU A 1 93 ? 8.145 1.141 11.928 1.00 97.62 93 LEU A O 1
ATOM 699 N N . PHE A 1 94 ? 6.194 2.050 11.308 1.00 96.94 94 PHE A N 1
ATOM 700 C CA . PHE A 1 94 ? 5.918 1.075 10.255 1.00 96.94 94 PHE A CA 1
ATOM 701 C C . PHE A 1 94 ? 6.794 1.294 9.015 1.00 96.94 94 PHE A C 1
ATOM 703 O O . PHE A 1 94 ? 7.148 0.325 8.355 1.00 96.94 94 PHE A O 1
ATOM 710 N N . ALA A 1 95 ? 7.155 2.534 8.677 1.00 95.50 95 ALA A N 1
ATOM 711 C CA . ALA A 1 95 ? 7.852 2.861 7.430 1.00 95.50 95 ALA A CA 1
ATOM 712 C C . ALA A 1 95 ? 9.371 2.605 7.452 1.00 95.50 95 ALA A C 1
ATOM 714 O O . ALA A 1 95 ? 9.967 2.373 6.404 1.00 95.50 95 ALA A O 1
ATOM 715 N N . VAL A 1 96 ? 10.004 2.660 8.625 1.00 93.88 96 VAL A N 1
ATOM 716 C CA . VAL A 1 96 ? 11.473 2.595 8.781 1.00 93.88 96 VAL A CA 1
ATOM 717 C C . VAL A 1 96 ? 12.083 1.176 8.777 1.00 93.88 96 VAL A C 1
ATOM 719 O O . VAL A 1 96 ? 13.237 1.044 8.359 1.00 93.88 96 VAL A O 1
ATOM 722 N N . PRO A 1 97 ? 11.399 0.099 9.217 1.00 94.50 97 PRO A N 1
ATOM 723 C CA . PRO A 1 97 ? 11.943 -1.250 9.159 1.00 94.50 97 PRO A CA 1
ATOM 724 C C . PRO A 1 97 ? 12.400 -1.628 7.751 1.00 94.50 97 PRO A C 1
ATOM 726 O O . PRO A 1 97 ? 11.747 -1.305 6.759 1.00 94.50 97 PRO A O 1
ATOM 729 N N . TRP A 1 98 ? 13.495 -2.389 7.669 1.00 92.19 98 TRP A N 1
ATOM 730 C CA . TRP A 1 98 ? 14.069 -2.834 6.395 1.00 92.19 98 TRP A CA 1
ATOM 731 C C . TRP A 1 98 ? 13.040 -3.517 5.482 1.00 92.19 98 TRP A C 1
ATOM 733 O O . TRP A 1 98 ? 13.072 -3.320 4.273 1.00 92.19 98 TRP A O 1
ATOM 743 N N . VAL A 1 99 ? 12.100 -4.270 6.062 1.00 92.69 99 VAL A N 1
ATOM 744 C CA . VAL A 1 99 ? 11.005 -4.928 5.335 1.00 92.69 99 VAL A CA 1
ATOM 745 C C . VAL A 1 99 ? 10.158 -3.898 4.582 1.00 92.69 99 VAL A C 1
ATOM 747 O O . VAL A 1 99 ? 9.930 -4.054 3.388 1.00 92.69 99 VAL A O 1
ATOM 750 N N . SER A 1 100 ? 9.752 -2.818 5.245 1.00 93.81 100 SER A N 1
ATOM 751 C CA . SER A 1 100 ? 8.939 -1.755 4.649 1.00 93.81 100 SER A CA 1
ATOM 752 C C . SER A 1 100 ? 9.713 -0.961 3.605 1.00 93.81 100 SER A C 1
ATOM 754 O O . SER A 1 100 ? 9.174 -0.660 2.545 1.00 93.81 100 SER A O 1
ATOM 756 N N . LEU A 1 101 ? 10.995 -0.680 3.858 1.00 91.19 101 LEU A N 1
ATOM 757 C CA . LEU A 1 101 ? 11.857 -0.008 2.885 1.00 91.19 101 LEU A CA 1
ATOM 758 C C . LEU A 1 101 ? 12.094 -0.869 1.636 1.00 91.19 101 LEU A C 1
ATOM 760 O O . LEU A 1 101 ? 12.038 -0.357 0.521 1.00 91.19 101 LEU A O 1
ATOM 764 N N . ARG A 1 102 ? 12.325 -2.180 1.804 1.00 88.62 102 ARG A N 1
ATOM 765 C CA . ARG A 1 102 ? 12.530 -3.114 0.689 1.00 88.62 102 ARG A CA 1
ATOM 766 C C . ARG A 1 102 ? 11.243 -3.300 -0.100 1.00 88.62 102 ARG A C 1
ATOM 768 O O . ARG A 1 102 ? 11.256 -3.076 -1.303 1.00 88.62 102 ARG A O 1
ATOM 775 N N . TYR A 1 103 ? 10.152 -3.692 0.558 1.00 93.06 103 TYR A N 1
ATOM 776 C CA . TYR A 1 103 ? 8.908 -4.009 -0.141 1.00 93.06 103 TYR A CA 1
ATOM 777 C C . TYR A 1 103 ? 8.144 -2.771 -0.616 1.00 93.06 103 TYR A C 1
ATOM 779 O O . TYR A 1 103 ? 7.345 -2.866 -1.542 1.00 93.06 103 TYR A O 1
ATOM 787 N N . GLY A 1 104 ? 8.410 -1.602 -0.027 1.00 93.94 104 GLY A N 1
ATOM 788 C CA . GLY A 1 104 ? 7.768 -0.348 -0.405 1.00 93.94 104 GLY A CA 1
ATOM 789 C C . GLY A 1 104 ? 8.155 0.168 -1.789 1.00 93.94 104 GLY A C 1
ATOM 790 O O . GLY A 1 104 ? 7.378 0.903 -2.386 1.00 93.94 104 GLY A O 1
ATOM 791 N N . ALA A 1 105 ? 9.313 -0.225 -2.321 1.00 94.38 105 ALA A N 1
ATOM 792 C CA . ALA A 1 105 ? 9.753 0.146 -3.668 1.00 94.38 105 ALA A CA 1
ATOM 793 C C . ALA A 1 105 ? 9.737 -1.038 -4.653 1.00 94.38 105 ALA A C 1
ATOM 795 O O . ALA A 1 105 ? 10.178 -0.896 -5.793 1.00 94.38 105 ALA A O 1
ATOM 796 N N . THR A 1 106 ? 9.273 -2.219 -4.235 1.00 94.19 106 THR A N 1
ATOM 797 C CA . THR A 1 106 ? 9.236 -3.411 -5.096 1.00 94.19 106 THR A CA 1
ATOM 798 C C . THR A 1 106 ? 7.898 -3.602 -5.771 1.00 94.19 106 THR A C 1
ATOM 800 O O . THR A 1 106 ? 6.867 -3.300 -5.180 1.00 94.19 106 THR A O 1
ATOM 803 N N . VAL A 1 107 ? 7.936 -4.185 -6.968 1.00 95.69 107 VAL A N 1
ATOM 804 C CA . VAL A 1 107 ? 6.750 -4.601 -7.725 1.00 95.69 107 VAL A CA 1
ATOM 805 C C . VAL A 1 107 ? 6.279 -5.948 -7.177 1.00 95.69 107 VAL A C 1
ATOM 807 O O . VAL A 1 107 ? 6.407 -6.990 -7.821 1.00 95.69 107 VAL A O 1
ATOM 810 N N . LEU A 1 108 ? 5.853 -5.945 -5.916 1.00 95.38 108 LEU A N 1
ATOM 811 C CA . LEU A 1 108 ? 5.427 -7.125 -5.178 1.00 95.38 108 LEU A CA 1
ATOM 812 C C . LEU A 1 108 ? 4.198 -6.799 -4.325 1.00 95.38 108 LEU A C 1
ATOM 814 O O . LEU A 1 108 ? 4.166 -5.770 -3.648 1.00 95.38 108 LEU A O 1
ATOM 818 N N . PRO A 1 109 ? 3.250 -7.744 -4.207 1.00 94.88 109 PRO A N 1
ATOM 819 C CA . PRO A 1 109 ? 2.000 -7.505 -3.491 1.00 94.88 109 PRO A CA 1
ATOM 820 C C . PRO A 1 109 ? 2.173 -7.353 -1.972 1.00 94.88 109 PRO A C 1
ATOM 822 O O . PRO A 1 109 ? 1.233 -6.989 -1.274 1.00 94.88 109 PRO A O 1
ATOM 825 N N . ASN A 1 110 ? 3.358 -7.638 -1.427 1.00 95.12 110 ASN A N 1
ATOM 826 C CA . ASN A 1 110 ? 3.620 -7.689 0.009 1.00 95.12 110 ASN A CA 1
ATOM 827 C C . ASN A 1 110 ? 3.257 -6.377 0.728 1.00 95.12 110 ASN A C 1
ATOM 829 O O . ASN A 1 110 ? 2.541 -6.409 1.727 1.00 95.12 110 ASN A O 1
ATOM 833 N N . MET A 1 111 ? 3.734 -5.233 0.225 1.00 95.88 111 MET A N 1
ATOM 834 C CA . MET A 1 111 ? 3.485 -3.930 0.847 1.00 95.88 111 MET A CA 1
ATOM 835 C C . MET A 1 111 ? 2.024 -3.468 0.718 1.00 95.88 111 MET A C 1
ATOM 837 O O . MET A 1 111 ? 1.424 -3.158 1.752 1.00 95.88 111 MET A O 1
ATOM 841 N N . PRO A 1 112 ? 1.401 -3.439 -0.480 1.00 96.88 112 PRO A N 1
ATOM 842 C CA . PRO A 1 112 ? 0.009 -3.009 -0.594 1.00 96.88 112 PRO A CA 1
ATOM 843 C C . PRO A 1 112 ? -0.960 -3.928 0.168 1.00 96.88 112 PRO A C 1
ATOM 845 O O . PRO A 1 112 ? -1.921 -3.430 0.753 1.00 96.88 112 PRO A O 1
ATOM 848 N N . VAL A 1 113 ? -0.693 -5.239 0.255 1.00 97.19 113 VAL A N 1
ATOM 849 C CA . VAL A 1 113 ? -1.503 -6.165 1.068 1.00 97.19 113 VAL A CA 1
ATOM 850 C C . VAL A 1 113 ? -1.349 -5.885 2.566 1.00 97.19 113 VAL A C 1
ATOM 852 O O . VAL A 1 113 ? -2.354 -5.811 3.274 1.00 97.19 113 VAL A O 1
ATOM 855 N N . ALA A 1 114 ? -0.123 -5.668 3.054 1.00 97.12 114 ALA A N 1
ATOM 856 C CA . ALA A 1 114 ? 0.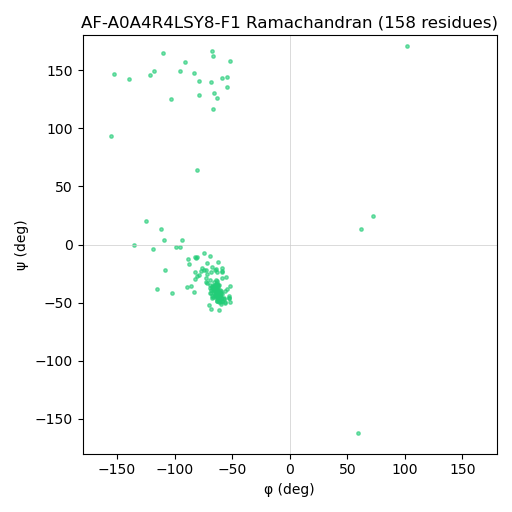119 -5.321 4.456 1.00 97.12 114 ALA A CA 1
ATOM 857 C C . ALA A 1 114 ? -0.579 -4.008 4.851 1.00 97.12 114 ALA A C 1
ATOM 859 O O . ALA A 1 114 ? -1.242 -3.936 5.887 1.00 97.12 114 ALA A O 1
ATOM 860 N N . LEU A 1 115 ? -0.490 -2.982 4.003 1.00 98.12 115 LEU A N 1
ATOM 861 C CA . LEU A 1 115 ? -1.169 -1.705 4.223 1.00 98.12 115 LEU A CA 1
ATOM 862 C C . LEU A 1 115 ? -2.694 -1.843 4.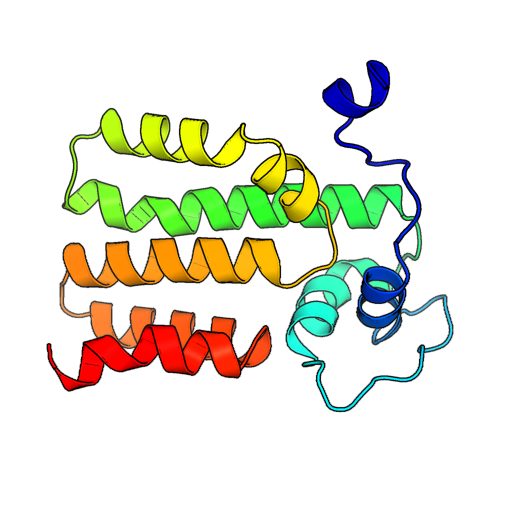131 1.00 98.12 115 LEU A C 1
ATOM 864 O O . LEU A 1 115 ? -3.406 -1.245 4.936 1.00 98.12 115 LEU A O 1
ATOM 868 N N . GLY A 1 116 ? -3.202 -2.679 3.222 1.00 97.69 116 GLY A N 1
ATOM 869 C CA . GLY A 1 116 ? -4.619 -3.034 3.150 1.00 97.69 116 GLY A CA 1
ATOM 870 C C . GLY A 1 116 ? -5.128 -3.674 4.444 1.00 97.69 116 GLY A C 1
ATOM 871 O O . GLY A 1 116 ? -6.181 -3.288 4.944 1.00 97.69 116 GLY A O 1
ATOM 872 N N . ALA A 1 117 ? -4.355 -4.581 5.046 1.00 97.12 117 ALA A N 1
ATOM 873 C CA . ALA A 1 117 ? -4.689 -5.179 6.337 1.00 97.12 117 ALA A CA 1
ATOM 874 C C . ALA A 1 117 ? -4.782 -4.126 7.459 1.00 97.12 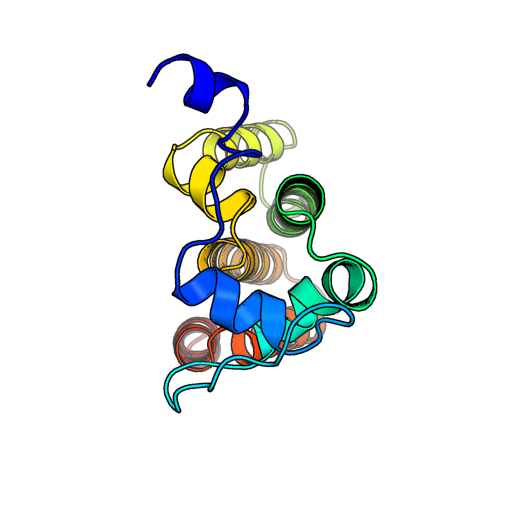117 ALA A C 1
ATOM 876 O O . ALA A 1 117 ? -5.774 -4.084 8.188 1.00 97.12 117 ALA A O 1
ATOM 877 N N . VAL A 1 118 ? -3.791 -3.231 7.560 1.00 97.75 118 VAL A N 1
ATOM 878 C CA . VAL A 1 118 ? -3.784 -2.129 8.544 1.00 97.75 118 VAL A CA 1
ATOM 879 C C . VAL A 1 118 ? -4.982 -1.196 8.341 1.00 97.75 118 VAL A C 1
ATOM 881 O O . VAL A 1 118 ? -5.649 -0.820 9.309 1.00 97.75 118 VAL A O 1
ATOM 884 N N . ALA A 1 119 ? -5.286 -0.860 7.085 1.00 98.00 119 ALA A N 1
ATOM 885 C CA . ALA A 1 119 ? -6.438 -0.044 6.723 1.00 98.00 119 ALA A CA 1
ATOM 886 C C . ALA A 1 119 ? -7.755 -0.717 7.131 1.00 98.00 119 ALA A C 1
ATOM 888 O O . ALA A 1 119 ? -8.614 -0.069 7.727 1.00 98.00 119 ALA A O 1
ATOM 889 N N . ALA A 1 120 ? -7.914 -2.014 6.844 1.00 96.81 120 ALA A N 1
ATOM 890 C CA . ALA A 1 120 ? -9.128 -2.764 7.149 1.00 96.81 120 ALA A CA 1
ATOM 891 C C . ALA A 1 120 ? -9.408 -2.783 8.657 1.00 96.81 120 ALA A C 1
ATOM 893 O O . ALA A 1 120 ? -10.505 -2.425 9.085 1.00 96.81 120 ALA A O 1
ATOM 894 N N . VAL A 1 121 ? -8.401 -3.113 9.471 1.00 95.88 121 VAL A N 1
ATOM 895 C CA . VAL A 1 121 ? -8.540 -3.116 10.935 1.00 95.88 121 VAL A CA 1
ATOM 896 C C . VAL A 1 121 ? -8.875 -1.717 11.452 1.00 95.88 121 VAL A C 1
ATOM 898 O O . VAL A 1 121 ? -9.790 -1.567 12.260 1.00 95.88 121 VAL A O 1
ATOM 901 N N . GLY A 1 122 ? -8.199 -0.682 10.945 1.00 96.19 122 GLY A N 1
ATOM 902 C CA . GLY A 1 122 ? -8.479 0.699 11.332 1.00 96.19 122 GLY A CA 1
ATOM 903 C C . GLY A 1 122 ? -9.903 1.137 10.987 1.00 96.19 122 GLY A C 1
ATOM 904 O O . GLY A 1 122 ? -10.565 1.772 11.804 1.00 96.19 122 GLY A O 1
ATOM 905 N N . VAL A 1 123 ? -10.407 0.783 9.799 1.00 96.44 123 VAL A N 1
ATOM 906 C CA . VAL A 1 123 ? -11.785 1.087 9.373 1.00 96.44 123 VAL A CA 1
ATOM 907 C C . VAL A 1 123 ? -12.808 0.359 10.240 1.00 96.44 123 VAL A C 1
ATOM 909 O O . VAL A 1 123 ? -13.800 0.972 10.638 1.00 96.44 123 VAL A O 1
ATOM 912 N N . LEU A 1 124 ? -12.572 -0.919 10.548 1.00 94.38 124 LEU A N 1
ATOM 913 C CA . LEU A 1 124 ? -13.442 -1.700 11.424 1.00 94.38 124 LEU A CA 1
ATOM 914 C C . LEU A 1 124 ? -13.492 -1.090 12.833 1.00 94.38 124 LEU A C 1
ATOM 916 O O . LEU A 1 124 ? -14.579 -0.856 13.354 1.00 94.38 124 LEU A O 1
ATOM 920 N N . ALA A 1 125 ? -12.332 -0.759 13.407 1.00 94.50 125 ALA A N 1
ATOM 921 C CA . ALA A 1 125 ? -12.220 -0.159 14.736 1.00 94.50 125 ALA A CA 1
ATOM 922 C C . ALA A 1 125 ? -12.842 1.247 14.811 1.00 94.50 125 ALA A C 1
ATOM 924 O O . ALA A 1 125 ? -13.491 1.594 15.795 1.00 94.50 125 ALA A O 1
ATOM 925 N N . ALA A 1 126 ? -12.671 2.060 13.767 1.00 95.31 126 ALA A N 1
ATOM 926 C CA . ALA A 1 126 ? -13.246 3.399 13.691 1.00 95.31 126 ALA A CA 1
ATOM 927 C C . ALA A 1 126 ? -14.772 3.399 13.482 1.00 95.31 126 ALA A C 1
ATOM 929 O O . ALA A 1 126 ? -15.444 4.379 13.817 1.00 95.31 126 ALA A O 1
ATOM 930 N N . GLY A 1 127 ? -15.310 2.332 12.886 1.00 93.38 127 GLY A N 1
ATOM 931 C CA . GLY A 1 127 ? -16.733 2.141 12.633 1.00 93.38 127 GLY A CA 1
ATOM 932 C C . GLY A 1 127 ? -17.391 3.214 11.750 1.00 93.38 127 GLY A C 1
ATOM 933 O O . GLY A 1 127 ? -16.760 3.976 11.008 1.00 93.38 127 GLY A O 1
ATOM 934 N N . GLY A 1 128 ? -18.723 3.269 11.822 1.00 92.50 128 GLY A N 1
ATOM 935 C CA . GLY A 1 128 ? -19.558 4.255 11.131 1.00 92.50 128 GLY A CA 1
ATOM 936 C C . GLY A 1 128 ? -20.260 3.739 9.871 1.00 92.50 128 GLY A C 1
ATOM 937 O O . GLY A 1 128 ? -20.000 2.651 9.365 1.00 92.50 128 GLY A O 1
ATOM 938 N N . ARG A 1 129 ? -21.173 4.559 9.330 1.00 89.50 129 ARG A N 1
ATOM 939 C CA . ARG A 1 129 ? -22.135 4.152 8.282 1.00 89.50 129 ARG A CA 1
ATOM 940 C C . ARG A 1 129 ? -21.490 3.625 6.992 1.00 89.50 129 ARG A C 1
ATOM 942 O O . ARG A 1 129 ? -22.104 2.834 6.290 1.00 89.50 129 ARG A O 1
ATOM 949 N N . ARG A 1 130 ? -20.279 4.085 6.661 1.00 93.19 130 ARG A N 1
ATOM 950 C CA . ARG A 1 130 ? -19.558 3.705 5.431 1.00 93.19 130 ARG A CA 1
ATOM 951 C C . ARG A 1 130 ? -18.505 2.611 5.645 1.00 93.19 130 ARG A C 1
ATOM 953 O O . ARG A 1 130 ? -17.889 2.209 4.664 1.00 93.19 130 ARG A O 1
ATOM 960 N N . ALA A 1 131 ? -18.293 2.137 6.876 1.00 93.31 131 ALA A N 1
ATOM 961 C CA . ALA A 1 131 ? -17.205 1.209 7.197 1.00 93.31 131 ALA A CA 1
ATOM 962 C C . ALA A 1 131 ? -17.264 -0.071 6.351 1.00 93.31 131 ALA A C 1
ATOM 964 O O . ALA A 1 131 ? -16.273 -0.432 5.730 1.00 93.31 131 ALA A O 1
ATOM 965 N N . TRP A 1 132 ? -18.446 -0.679 6.219 1.00 92.56 132 TRP A N 1
ATOM 966 C CA . TRP A 1 132 ? -18.642 -1.892 5.419 1.00 92.56 132 TRP A CA 1
ATOM 967 C C . TRP A 1 132 ? -18.303 -1.723 3.936 1.00 92.56 132 TRP A 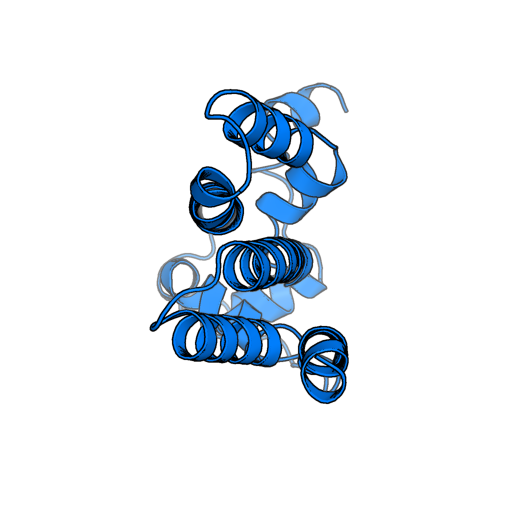C 1
ATOM 969 O O . TRP A 1 132 ? -17.664 -2.590 3.351 1.00 92.56 132 TRP A O 1
ATOM 979 N N . ALA A 1 133 ? -18.677 -0.592 3.333 1.00 95.12 133 ALA A N 1
ATOM 980 C CA . ALA A 1 133 ? -18.359 -0.318 1.932 1.00 95.12 133 ALA A CA 1
ATOM 981 C C . ALA A 1 133 ? -16.847 -0.137 1.720 1.00 95.12 133 ALA A C 1
ATOM 983 O O . ALA A 1 133 ? -16.291 -0.629 0.741 1.00 95.12 133 ALA A O 1
ATOM 984 N N . VAL A 1 134 ? -16.172 0.535 2.658 1.00 96.06 134 VAL A N 1
ATOM 98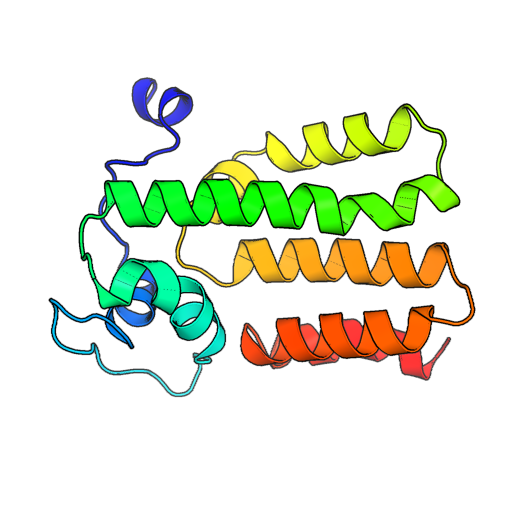5 C CA . VAL A 1 134 ? -14.715 0.717 2.611 1.00 96.06 134 VAL A CA 1
ATOM 986 C C . VAL A 1 134 ? -13.990 -0.611 2.860 1.00 96.06 134 VAL A C 1
ATOM 988 O O . VAL A 1 134 ? -13.048 -0.921 2.139 1.00 96.06 134 VAL A O 1
ATOM 991 N N . LEU A 1 135 ? -14.453 -1.430 3.811 1.00 95.44 135 LEU A N 1
ATOM 992 C CA . LEU A 1 135 ? -13.927 -2.779 4.053 1.00 95.44 135 LEU A CA 1
ATOM 993 C C . LEU A 1 135 ? -14.057 -3.669 2.817 1.00 95.44 135 LEU A C 1
ATOM 995 O O . LEU A 1 135 ? -13.084 -4.308 2.430 1.00 95.44 135 LEU A O 1
ATOM 999 N N . ALA A 1 136 ? -15.222 -3.670 2.163 1.00 95.00 136 ALA A N 1
ATOM 1000 C CA . ALA A 1 136 ? -15.435 -4.432 0.937 1.00 95.00 136 ALA A CA 1
ATOM 1001 C C . ALA A 1 136 ? -14.465 -4.001 -0.175 1.00 95.00 136 ALA A C 1
ATOM 1003 O O . ALA A 1 136 ? -13.889 -4.854 -0.847 1.00 95.00 136 ALA A O 1
ATOM 1004 N N . LEU A 1 137 ? -14.229 -2.691 -0.329 1.00 96.56 137 LEU A N 1
ATOM 1005 C CA . LEU A 1 137 ? -13.260 -2.166 -1.293 1.00 96.56 137 LEU A CA 1
ATOM 1006 C C . LEU A 1 137 ? -11.826 -2.609 -0.970 1.00 96.56 137 LEU A C 1
ATOM 1008 O O . LEU A 1 137 ? -11.102 -3.030 -1.870 1.00 96.56 137 LEU A O 1
ATOM 1012 N N . ILE A 1 138 ? -11.422 -2.545 0.302 1.00 97.00 138 ILE A N 1
ATOM 1013 C CA . ILE A 1 138 ? -10.088 -2.974 0.741 1.00 97.00 138 ILE A CA 1
ATOM 1014 C C . ILE A 1 138 ? -9.900 -4.477 0.502 1.00 97.00 138 ILE A C 1
ATOM 1016 O O . ILE A 1 138 ? -8.900 -4.873 -0.089 1.00 97.00 138 ILE A O 1
ATOM 1020 N N . ILE A 1 139 ? -10.863 -5.310 0.907 1.00 96.19 139 ILE A N 1
ATOM 1021 C CA . ILE A 1 139 ? -10.798 -6.770 0.739 1.00 96.19 139 ILE A CA 1
ATOM 1022 C C . ILE A 1 139 ? -10.781 -7.146 -0.743 1.00 96.19 139 ILE A C 1
ATOM 1024 O O . ILE A 1 139 ? -9.997 -8.005 -1.136 1.00 96.19 139 ILE A O 1
ATOM 1028 N N . ALA A 1 140 ? -11.583 -6.483 -1.581 1.00 95.81 140 ALA A N 1
ATOM 1029 C CA . ALA A 1 140 ? -11.544 -6.687 -3.026 1.00 95.81 140 ALA A CA 1
ATOM 1030 C C . ALA A 1 140 ? -10.177 -6.300 -3.612 1.00 95.81 140 ALA A C 1
ATOM 1032 O O . ALA A 1 140 ? -9.609 -7.061 -4.393 1.00 95.81 140 ALA A O 1
ATOM 1033 N N . GLY A 1 141 ? -9.613 -5.162 -3.192 1.00 95.94 141 GLY A N 1
ATOM 1034 C CA . GLY A 1 141 ? -8.273 -4.725 -3.589 1.00 95.94 141 GLY A CA 1
ATOM 1035 C C . GLY A 1 141 ? -7.188 -5.730 -3.198 1.00 95.94 141 GLY A C 1
ATOM 1036 O O . GLY A 1 141 ? -6.407 -6.152 -4.048 1.00 95.94 141 GLY A O 1
ATOM 1037 N N . VAL A 1 142 ? -7.185 -6.190 -1.942 1.00 97.00 142 VAL A N 1
ATOM 1038 C CA . VAL A 1 142 ? -6.279 -7.257 -1.486 1.00 97.00 142 VAL A CA 1
ATOM 1039 C C . VAL A 1 142 ? -6.522 -8.542 -2.271 1.00 97.00 142 VAL A C 1
ATOM 1041 O O . VAL A 1 142 ? -5.562 -9.192 -2.658 1.00 97.00 142 VAL A O 1
ATOM 1044 N N . GLY A 1 143 ? -7.771 -8.886 -2.585 1.00 95.44 143 GLY A N 1
ATOM 1045 C CA . GLY A 1 143 ? -8.117 -10.080 -3.354 1.00 95.44 143 GLY A CA 1
ATOM 1046 C C . GLY A 1 143 ? -7.546 -10.074 -4.770 1.00 95.44 143 GLY A C 1
ATOM 1047 O O . GLY A 1 143 ? -7.115 -11.116 -5.255 1.00 95.44 143 GLY A O 1
ATOM 1048 N N . LEU A 1 144 ? -7.464 -8.908 -5.416 1.00 94.69 144 LEU A N 1
ATOM 1049 C CA . LEU A 1 144 ? -6.799 -8.772 -6.715 1.00 94.69 144 LEU A CA 1
ATOM 1050 C C . LEU A 1 144 ? -5.283 -9.008 -6.612 1.00 94.69 144 LEU A C 1
ATOM 1052 O O . LEU A 1 144 ? -4.685 -9.587 -7.523 1.00 94.69 144 LEU A O 1
ATOM 1056 N N . LEU A 1 145 ? -4.664 -8.584 -5.509 1.00 95.19 145 LEU A N 1
ATOM 1057 C CA . LEU A 1 145 ? -3.216 -8.669 -5.274 1.00 95.19 145 LEU A CA 1
ATOM 1058 C C . LEU A 1 145 ? -2.762 -10.031 -4.749 1.00 95.19 145 LEU A C 1
ATOM 1060 O O . LEU A 1 145 ? -1.714 -10.529 -5.145 1.00 95.19 145 LEU A O 1
ATOM 1064 N N . ARG A 1 146 ? -3.543 -10.609 -3.838 1.00 92.31 146 ARG A N 1
ATOM 1065 C CA . ARG A 1 146 ? -3.353 -11.906 -3.190 1.00 92.31 146 ARG A CA 1
ATOM 1066 C C . ARG A 1 146 ? -4.706 -12.453 -2.721 1.00 92.31 146 ARG A C 1
ATOM 1068 O O . ARG A 1 146 ? -5.127 -12.178 -1.594 1.00 92.31 146 ARG A O 1
ATOM 1075 N N . PRO A 1 147 ? -5.373 -13.282 -3.547 1.00 91.00 147 PRO A N 1
ATOM 1076 C CA . PRO A 1 147 ? -6.668 -13.873 -3.210 1.00 91.00 147 PRO A CA 1
ATOM 1077 C C . PRO A 1 147 ? -6.668 -14.626 -1.874 1.00 91.00 147 PRO A C 1
ATOM 1079 O O . PRO A 1 147 ? -7.626 -14.537 -1.112 1.00 91.00 147 PRO A O 1
ATOM 1082 N N . THR A 1 148 ? -5.579 -15.332 -1.563 1.00 91.56 148 THR A N 1
ATOM 1083 C CA . THR A 1 148 ? -5.424 -16.084 -0.310 1.00 91.56 148 THR A CA 1
ATOM 1084 C C . THR A 1 148 ? -5.437 -15.179 0.916 1.00 91.56 148 THR A C 1
ATOM 1086 O O . THR A 1 148 ? -6.086 -15.498 1.908 1.00 91.56 148 THR A O 1
ATOM 1089 N N . ASP A 1 149 ? -4.766 -14.031 0.847 1.00 92.69 149 ASP A N 1
ATOM 1090 C CA . ASP A 1 149 ? -4.632 -13.109 1.978 1.00 92.69 149 ASP A CA 1
ATOM 1091 C C . ASP A 1 149 ? -5.966 -12.388 2.236 1.00 92.69 149 ASP A C 1
ATOM 1093 O O . ASP A 1 149 ? -6.334 -12.146 3.384 1.00 92.69 149 ASP A O 1
ATOM 1097 N N . ALA A 1 150 ? -6.753 -12.136 1.183 1.00 93.19 150 ALA A N 1
ATOM 1098 C CA . ALA A 1 150 ? -8.102 -11.588 1.309 1.00 93.19 150 ALA A CA 1
ATOM 1099 C C . ALA A 1 150 ? -9.057 -12.518 2.073 1.00 93.19 150 ALA A C 1
ATOM 1101 O O . ALA A 1 150 ? -9.881 -12.031 2.845 1.00 93.19 150 ALA A O 1
ATOM 1102 N N . VAL A 1 151 ? -8.930 -13.842 1.907 1.00 92.12 151 VAL A N 1
ATOM 1103 C CA . VAL A 1 151 ? -9.724 -14.818 2.677 1.00 92.12 151 VAL A CA 1
ATOM 1104 C C . VAL A 1 151 ? -9.413 -14.692 4.165 1.00 92.12 151 VAL A C 1
ATOM 1106 O O . VAL A 1 151 ? -10.331 -14.612 4.980 1.00 92.12 151 VAL A O 1
ATOM 1109 N N . TRP A 1 152 ? -8.130 -14.604 4.521 1.00 91.56 152 TRP A N 1
ATOM 1110 C CA . TRP A 1 152 ? -7.712 -14.428 5.911 1.00 91.56 152 TRP A CA 1
ATOM 1111 C C . TRP A 1 152 ? -8.151 -13.085 6.496 1.00 91.56 152 TRP A C 1
ATOM 1113 O O . TRP A 1 152 ? -8.543 -13.038 7.658 1.00 91.56 152 TRP A O 1
ATOM 1123 N N . LEU A 1 153 ? -8.150 -12.010 5.701 1.00 91.25 153 LEU A N 1
ATOM 1124 C CA . LEU A 1 153 ? -8.665 -10.706 6.130 1.00 91.25 153 LEU A CA 1
ATOM 1125 C C . LEU A 1 153 ? -10.184 -10.683 6.310 1.00 91.25 153 LEU A C 1
ATOM 1127 O O . LEU A 1 153 ? -10.677 -9.981 7.190 1.00 91.25 153 LEU A O 1
ATOM 1131 N N . ALA A 1 154 ? -10.927 -11.422 5.488 1.00 91.19 154 ALA A N 1
ATOM 1132 C CA . ALA A 1 154 ? -12.381 -11.484 5.575 1.00 91.19 154 ALA A CA 1
ATOM 1133 C C . ALA A 1 154 ? -12.865 -12.418 6.694 1.00 91.19 154 ALA A C 1
ATOM 1135 O O . ALA A 1 154 ? -13.957 -12.215 7.217 1.00 91.19 154 ALA A O 1
ATOM 1136 N N . LEU A 1 155 ? -12.066 -13.420 7.083 1.00 89.00 155 LEU A N 1
ATOM 1137 C CA . LEU A 1 155 ? -12.467 -14.452 8.042 1.00 89.00 155 LEU A CA 1
ATOM 1138 C C . LEU A 1 155 ? -13.014 -13.893 9.376 1.00 89.00 155 LEU A C 1
ATOM 1140 O O . LEU A 1 155 ? -14.083 -14.340 9.794 1.00 89.00 155 LEU A O 1
ATOM 1144 N N . PRO A 1 156 ? -12.377 -12.899 10.032 1.00 83.94 156 PRO A N 1
ATOM 1145 C CA . PRO A 1 156 ? -12.890 -12.339 11.283 1.00 83.94 156 PRO A CA 1
ATOM 1146 C C . PRO A 1 156 ? -14.248 -11.639 11.139 1.00 83.94 156 PRO A C 1
ATOM 1148 O O . PRO A 1 156 ? -14.965 -11.511 12.123 1.00 83.94 156 PRO A O 1
ATOM 1151 N N . LEU A 1 157 ? -14.635 -11.211 9.931 1.00 83.69 157 LEU A N 1
ATOM 1152 C CA . LEU A 1 157 ? -15.923 -10.549 9.697 1.00 83.69 157 LEU A CA 1
ATOM 1153 C C . LEU A 1 157 ? -17.115 -11.511 9.778 1.00 83.69 157 LEU A C 1
ATOM 1155 O O . LEU A 1 157 ? -18.243 -11.052 9.900 1.00 83.69 157 LEU A O 1
ATOM 1159 N N . PHE A 1 158 ? -16.890 -12.827 9.718 1.00 80.81 158 PHE A N 1
ATOM 1160 C CA . PHE A 1 158 ? -17.952 -13.826 9.896 1.00 80.81 158 PHE A CA 1
ATOM 1161 C C . PHE A 1 158 ? -18.265 -14.125 11.368 1.00 80.81 158 PHE A C 1
ATOM 1163 O O . PHE A 1 158 ? -19.247 -14.808 11.653 1.00 80.81 158 PHE A O 1
ATOM 1170 N N . VAL A 1 159 ? -17.425 -13.650 12.291 1.00 80.44 159 VAL A N 1
ATOM 1171 C CA . VAL A 1 159 ? -17.573 -13.837 13.745 1.00 80.44 159 VAL A CA 1
ATOM 1172 C C . VAL A 1 159 ? -17.731 -12.519 14.513 1.00 80.44 159 VAL A C 1
ATOM 1174 O O . VAL A 1 159 ? -17.936 -12.563 15.725 1.00 80.44 159 VAL A O 1
ATOM 1177 N N . ALA A 1 160 ? -17.640 -11.375 13.827 1.00 66.38 160 ALA A N 1
ATOM 1178 C CA . ALA A 1 160 ? -17.871 -10.031 14.365 1.00 66.38 160 ALA A CA 1
ATOM 1179 C C . ALA A 1 160 ? -19.350 -9.629 14.272 1.00 66.38 160 ALA A C 1
ATOM 1181 O O . ALA A 1 160 ? -19.820 -8.941 15.206 1.00 66.38 160 ALA A O 1
#

Sequence (160 aa):
MGLQAVTGGLGVPLDLDEAVYASQFSGDVPRTPFAAHRSLGEGLLAAPVTLWTSDVTLIRVYFAVLSAVLLVLAFWPWFKVLDRASVPVAAALFAVPWVSLRYGATVLPNMPVALGAVAAVGVLAAGGRRAWAVLALIIAGVGLLRPTDAVWLALPLFVA

Solvent-accessible surface area (backbone atoms only — not comparable to full-atom values): 8540 Å² total; per-residue (Å²): 118,76,69,43,74,76,55,60,45,35,88,52,77,73,52,73,69,25,45,34,28,45,17,64,44,28,62,81,49,78,64,47,85,80,60,92,91,62,53,65,32,43,17,60,68,38,26,87,52,17,45,81,44,81,54,56,47,60,50,20,50,50,31,38,52,50,40,52,52,44,47,53,60,18,46,51,39,32,59,73,72,45,57,85,65,57,43,60,51,51,52,50,64,55,52,68,42,66,66,40,44,54,36,25,34,39,68,49,46,66,38,64,40,53,33,37,52,48,25,40,54,21,32,61,73,45,46,66,97,59,29,66,64,54,40,52,52,40,42,51,53,28,31,40,36,38,54,72,58,23,52,64,68,49,51,62,67,81,80,108

Secondary structure (DSSP, 8-state):
-HHHHHHTTTTSPPPHHHHHHHTTT-SSSPPPPPPTT--THHHHHHHHHHTT---HHHHHHHHHHHHHHHHHHHHGGGGGTS-TTHHHHHHHHHHSSHHHHHHHTSSSTHHHHHHHHHHHHHHHHH--TTHHHHHHHHHHHHHHH-HHHHHHHHGGGGT-